Protein AF-I3SI38-F1 (afdb_monomer_lite)

pLDDT: mean 87.69, std 8.64, range [56.03, 97.12]

Secondary structure (DSSP, 8-s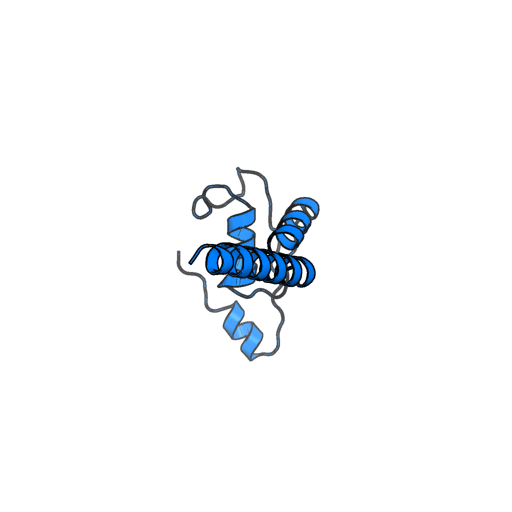tate):
-PPPTHHHHHHHTT-----EEE--STTTS-GGGTT-HHHHHHIIIIII--S--EES-HHHHHHHHHHHS--HHHHHHHHHHHHHHHHHHHTT-

InterPro domains:
  IPR017946 PLC-like phosphodiesterase, TIM beta/alpha-barrel domain superfamily [G3DSA:3.20.20.190] (1-64)
  IPR017946 PLC-like phosphodiesterase, TIM beta/alpha-barrel domain superfamily [SSF51695] (3-63)
  IPR030395 Glycerophosphodiester phosphodiesterase domain [PF03009] (5-59)
  IPR030395 Glycerophosphodiester phosphodiesterase domain [PS51704] (1-65)

Sequence (93 aa):
MTPSDLVARAHAHNLQVHPYTYRNENKFLHFNFSQDPYKEYDYWINKMGIDGLFTDFTGSLHNFQEWTTPNRQDDKTASELLHKIAVLASAHE

Structure (mmCIF, N/CA/C/O backbone):
data_AF-I3SI38-F1
#
_entry.id   AF-I3SI38-F1
#
loop_
_atom_site.group_PDB
_atom_site.id
_atom_site.type_symbol
_atom_site.label_atom_id
_atom_site.label_alt_id
_atom_site.label_comp_id
_atom_site.label_asym_id
_atom_site.label_entity_id
_atom_site.label_seq_id
_atom_site.pdbx_PDB_ins_code
_atom_site.Cartn_x
_atom_site.Cartn_y
_atom_site.Cartn_z
_atom_site.occupancy
_atom_site.B_iso_or_equiv
_atom_site.auth_seq_id
_atom_site.auth_comp_id
_atom_site.auth_asym_id
_atom_site.auth_atom_id
_atom_site.pdbx_PDB_model_num
ATOM 1 N N . MET A 1 1 ? 0.983 10.160 -13.860 1.00 56.31 1 MET A N 1
ATOM 2 C CA . MET A 1 1 ? 1.558 9.058 -14.663 1.00 56.31 1 MET A CA 1
ATOM 3 C C . MET A 1 1 ? 0.702 7.831 -14.438 1.00 56.31 1 MET A C 1
ATOM 5 O O . MET A 1 1 ? 0.305 7.607 -13.301 1.00 56.31 1 MET A O 1
ATOM 9 N N . THR A 1 2 ? 0.385 7.089 -15.493 1.00 70.25 2 THR A N 1
ATOM 10 C CA . THR A 1 2 ? -0.368 5.832 -15.392 1.00 70.25 2 THR A CA 1
ATOM 11 C C . THR A 1 2 ? 0.601 4.700 -15.033 1.00 70.25 2 THR A C 1
ATOM 13 O O . THR A 1 2 ? 1.685 4.664 -15.622 1.00 70.25 2 THR A O 1
ATOM 16 N N . PRO A 1 3 ? 0.272 3.807 -14.081 1.00 75.94 3 PRO A N 1
ATOM 17 C CA . PRO A 1 3 ? 1.098 2.636 -13.794 1.00 75.94 3 PRO A CA 1
ATOM 18 C C . PRO A 1 3 ? 1.252 1.745 -15.025 1.00 75.94 3 PRO A C 1
ATOM 20 O O . PRO A 1 3 ? 0.357 1.680 -15.868 1.00 75.94 3 PRO A O 1
ATOM 23 N N . SER A 1 4 ? 2.379 1.041 -15.120 1.00 85.12 4 SER A N 1
ATOM 24 C CA . SER A 1 4 ? 2.563 0.013 -16.143 1.00 85.12 4 SER A CA 1
ATOM 25 C C . SER A 1 4 ? 1.773 -1.255 -15.804 1.00 85.12 4 SER A C 1
ATOM 27 O O . SER A 1 4 ? 1.436 -1.520 -14.651 1.00 85.12 4 SER A O 1
ATOM 29 N N . ASP A 1 5 ? 1.542 -2.088 -16.814 1.00 90.75 5 ASP A N 1
ATOM 30 C CA . ASP A 1 5 ? 0.930 -3.418 -16.712 1.00 90.75 5 ASP A CA 1
ATOM 31 C C . ASP A 1 5 ? 1.897 -4.494 -16.174 1.00 90.75 5 ASP A C 1
ATOM 33 O O . ASP A 1 5 ? 1.628 -5.690 -16.277 1.00 90.75 5 ASP A O 1
ATOM 37 N N . LEU A 1 6 ? 3.039 -4.092 -15.601 1.00 92.19 6 LEU A N 1
ATOM 38 C CA . LEU A 1 6 ? 4.105 -5.001 -15.177 1.00 92.19 6 LEU A CA 1
ATOM 39 C C . LEU A 1 6 ? 3.622 -6.050 -14.169 1.00 92.19 6 LEU A C 1
ATOM 41 O O . LEU A 1 6 ? 3.964 -7.219 -14.324 1.00 92.19 6 LEU A O 1
ATOM 45 N N . VAL A 1 7 ? 2.831 -5.640 -13.171 1.00 93.56 7 VAL A N 1
ATOM 46 C CA . VAL A 1 7 ? 2.313 -6.548 -12.132 1.00 93.56 7 VAL A CA 1
ATOM 47 C C . VAL A 1 7 ? 1.430 -7.625 -12.763 1.00 93.56 7 VAL A C 1
ATOM 49 O O . VAL A 1 7 ? 1.697 -8.812 -12.604 1.00 93.56 7 VAL A O 1
ATOM 52 N N . ALA A 1 8 ? 0.469 -7.215 -13.596 1.00 94.00 8 ALA A N 1
ATOM 53 C CA . ALA A 1 8 ? -0.420 -8.137 -14.296 1.00 94.00 8 ALA A CA 1
ATOM 54 C C . ALA A 1 8 ? 0.346 -9.121 -15.198 1.00 94.00 8 ALA A C 1
ATOM 56 O O . ALA A 1 8 ? 0.039 -10.313 -15.223 1.00 94.00 8 ALA A O 1
ATOM 57 N N . ARG A 1 9 ? 1.377 -8.653 -15.915 1.00 95.56 9 ARG A N 1
ATOM 58 C CA . ARG A 1 9 ? 2.220 -9.536 -16.736 1.00 95.56 9 ARG A CA 1
ATOM 59 C C . ARG A 1 9 ? 3.042 -10.510 -15.898 1.00 95.56 9 ARG A C 1
ATOM 61 O O . ARG A 1 9 ? 3.176 -11.662 -16.292 1.00 95.56 9 ARG A O 1
ATOM 68 N N . ALA A 1 10 ? 3.585 -10.078 -14.762 1.00 95.75 10 ALA A N 1
ATOM 69 C CA . ALA A 1 10 ? 4.323 -10.962 -13.862 1.00 95.75 10 ALA A CA 1
ATOM 70 C C . ALA A 1 10 ? 3.415 -12.080 -13.329 1.00 95.75 10 ALA A C 1
ATOM 72 O O . ALA A 1 10 ? 3.761 -13.259 -13.429 1.00 95.75 10 ALA A O 1
ATOM 73 N N . HIS A 1 11 ? 2.208 -11.729 -12.883 1.00 96.75 11 HIS A N 1
ATOM 74 C CA . HIS A 1 11 ? 1.219 -12.700 -12.416 1.00 96.75 11 HIS A CA 1
ATOM 75 C C . HIS A 1 11 ? 0.769 -13.670 -13.507 1.00 96.75 11 HIS A C 1
ATOM 77 O O . HIS A 1 11 ? 0.628 -14.858 -13.231 1.00 96.75 11 HIS A O 1
ATOM 83 N N . ALA A 1 12 ? 0.631 -13.219 -14.760 1.00 97.00 12 ALA A N 1
ATOM 84 C CA . ALA A 1 12 ? 0.332 -14.101 -15.896 1.00 97.00 12 ALA A CA 1
ATOM 85 C C . ALA A 1 12 ? 1.409 -15.183 -16.125 1.00 97.00 12 ALA A C 1
ATOM 87 O O . ALA A 1 12 ? 1.132 -16.218 -16.730 1.00 97.00 12 ALA A O 1
ATOM 88 N N . HIS A 1 13 ? 2.622 -14.966 -15.612 1.00 97.12 13 HIS A N 1
ATOM 89 C CA . HIS A 1 13 ? 3.723 -15.926 -15.622 1.00 97.12 13 HIS A CA 1
ATOM 90 C C . HIS A 1 13 ? 3.947 -16.617 -14.265 1.00 97.12 13 HIS A C 1
ATOM 92 O O . HIS A 1 13 ? 4.982 -17.253 -14.077 1.00 97.12 13 HIS A O 1
ATOM 98 N N . ASN A 1 14 ? 2.991 -16.529 -13.331 1.00 96.06 14 ASN A N 1
ATOM 99 C CA . ASN A 1 14 ? 3.097 -17.041 -11.958 1.00 96.06 14 ASN A CA 1
ATOM 100 C C . ASN A 1 14 ? 4.309 -16.483 -11.186 1.00 96.06 14 ASN A C 1
ATOM 102 O O . ASN A 1 14 ? 4.884 -17.167 -10.338 1.00 96.06 14 ASN A O 1
ATOM 106 N N . LEU A 1 15 ? 4.720 -15.250 -11.492 1.00 97.06 15 LEU A N 1
ATOM 107 C CA . LEU A 1 15 ? 5.793 -14.556 -10.786 1.00 97.06 15 LEU A CA 1
ATOM 108 C C . LEU A 1 15 ? 5.208 -13.619 -9.734 1.00 97.06 15 LEU A C 1
ATOM 110 O O . LEU A 1 15 ? 4.282 -12.866 -10.023 1.00 97.06 15 LEU A O 1
ATOM 114 N N . GLN A 1 16 ? 5.798 -13.635 -8.540 1.00 95.25 16 GLN A N 1
ATOM 115 C CA . GLN A 1 16 ? 5.459 -12.700 -7.470 1.00 95.25 16 GLN A CA 1
ATOM 116 C C . GLN A 1 16 ? 6.248 -11.398 -7.614 1.00 95.25 16 GLN A C 1
ATOM 118 O O . GLN A 1 16 ? 7.431 -11.408 -7.970 1.00 95.25 16 GLN A O 1
ATOM 123 N N . VAL A 1 17 ? 5.619 -10.277 -7.276 1.00 96.00 17 VAL A N 1
ATOM 124 C CA . VAL A 1 17 ? 6.203 -8.939 -7.377 1.00 96.00 17 VAL A CA 1
ATOM 125 C C . VAL A 1 17 ? 6.400 -8.339 -5.990 1.00 96.00 17 VAL A C 1
ATOM 127 O O . VAL A 1 17 ? 5.439 -8.076 -5.273 1.00 96.00 17 VAL A O 1
ATOM 130 N N . HIS A 1 18 ? 7.666 -8.067 -5.657 1.00 95.56 18 HIS A N 1
ATOM 131 C CA . HIS A 1 18 ? 8.082 -7.473 -4.385 1.00 95.56 18 HIS A CA 1
ATOM 132 C C . HIS A 1 18 ? 8.950 -6.223 -4.615 1.00 95.56 18 HIS A C 1
ATOM 134 O O . HIS A 1 18 ? 10.174 -6.340 -4.718 1.00 95.56 18 HIS A O 1
ATOM 140 N N . PRO A 1 19 ? 8.360 -5.021 -4.748 1.00 91.94 19 PRO A N 1
ATOM 141 C CA . PRO A 1 19 ? 9.120 -3.810 -5.040 1.00 91.94 19 PRO A CA 1
ATOM 142 C C . PRO A 1 19 ? 9.953 -3.330 -3.841 1.00 91.94 19 PRO A C 1
ATOM 144 O O . PRO A 1 19 ? 9.551 -3.474 -2.683 1.00 91.94 19 PRO A O 1
ATOM 147 N N . TYR A 1 20 ? 11.094 -2.701 -4.136 1.00 91.50 20 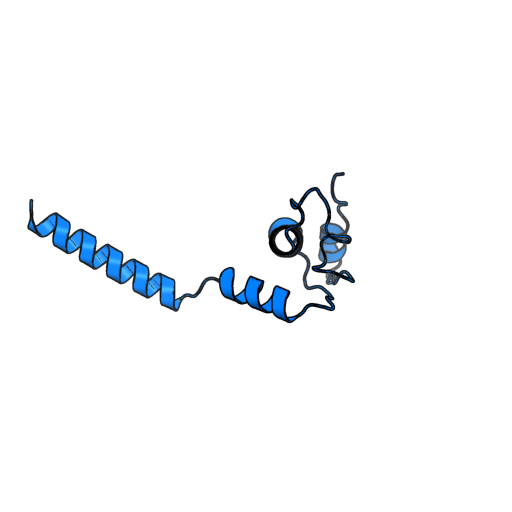TYR A N 1
ATOM 148 C CA . TYR A 1 20 ? 11.974 -2.040 -3.167 1.00 91.50 20 TYR A CA 1
ATOM 149 C C . TYR A 1 20 ? 12.227 -0.576 -3.592 1.00 91.50 20 TYR A C 1
ATOM 151 O O . TYR A 1 20 ? 12.285 -0.296 -4.789 1.00 91.50 20 TYR A O 1
ATOM 159 N N . THR A 1 21 ? 12.379 0.410 -2.701 1.00 89.00 21 THR A N 1
ATOM 160 C CA . THR A 1 21 ? 12.191 0.409 -1.235 1.00 89.00 21 THR A CA 1
ATOM 161 C C . THR A 1 21 ? 11.158 1.469 -0.869 1.00 89.00 21 THR A C 1
ATOM 163 O O . THR A 1 21 ? 11.334 2.637 -1.217 1.00 89.00 21 THR A O 1
ATOM 166 N N . TYR A 1 22 ? 10.117 1.087 -0.133 1.00 88.75 22 TYR A N 1
ATOM 167 C CA . TYR A 1 22 ? 9.130 2.033 0.383 1.00 88.75 22 TYR A CA 1
ATOM 168 C C . TYR A 1 22 ? 9.670 2.764 1.605 1.00 88.75 22 TYR A C 1
ATOM 170 O O . TYR A 1 22 ? 10.290 2.164 2.490 1.00 88.75 22 TYR A O 1
ATOM 178 N N . ARG A 1 23 ? 9.412 4.067 1.654 1.00 88.81 23 ARG A N 1
ATOM 179 C CA . ARG A 1 23 ? 9.968 4.998 2.633 1.00 88.81 23 ARG A CA 1
ATOM 180 C C . ARG A 1 23 ? 8.870 5.897 3.169 1.00 88.81 23 ARG A C 1
ATOM 182 O O . ARG A 1 23 ? 8.000 6.298 2.407 1.00 88.81 23 ARG A O 1
ATOM 189 N N . ASN A 1 24 ? 8.902 6.204 4.463 1.00 86.31 24 ASN A N 1
ATOM 190 C CA . ASN A 1 24 ? 7.850 6.994 5.104 1.00 86.31 24 ASN A CA 1
ATOM 191 C C . ASN A 1 24 ? 8.238 8.464 5.327 1.00 86.31 24 ASN A C 1
ATOM 193 O O . ASN A 1 24 ? 7.444 9.227 5.873 1.00 86.31 24 ASN A O 1
ATOM 197 N N . GLU A 1 25 ? 9.438 8.888 4.923 1.00 86.81 25 GLU A N 1
ATOM 198 C CA . GLU A 1 25 ? 9.855 10.275 5.087 1.00 86.81 25 GLU A CA 1
ATOM 199 C C . GLU A 1 25 ? 9.269 11.169 3.987 1.00 86.81 25 GLU A C 1
ATOM 201 O O . GLU A 1 25 ? 9.409 10.883 2.798 1.00 86.81 25 GLU A O 1
ATOM 206 N N . ASN A 1 26 ? 8.717 12.327 4.368 1.00 79.31 26 ASN A N 1
ATOM 207 C CA . ASN A 1 26 ? 8.017 13.253 3.462 1.00 79.31 26 ASN A CA 1
ATOM 208 C C . ASN A 1 26 ? 8.775 13.602 2.173 1.00 79.31 26 ASN A C 1
ATOM 210 O O . ASN A 1 26 ? 8.154 13.819 1.138 1.00 79.31 26 ASN A O 1
ATOM 214 N N . LYS A 1 27 ? 10.112 13.665 2.216 1.00 84.12 27 LYS A N 1
ATOM 215 C CA . LYS A 1 27 ? 10.946 13.984 1.043 1.00 84.12 27 LYS A CA 1
ATOM 216 C C . LYS A 1 27 ? 10.948 12.892 -0.033 1.00 84.12 27 LYS A C 1
ATOM 218 O O . LYS A 1 27 ? 11.323 13.176 -1.166 1.00 84.12 27 LYS A O 1
ATOM 223 N N . PHE A 1 28 ? 10.606 11.658 0.331 1.00 81.44 28 PHE A N 1
ATOM 224 C CA . PHE A 1 28 ? 10.572 10.504 -0.568 1.00 81.44 28 PHE A CA 1
ATOM 225 C C . PHE A 1 28 ? 9.151 10.097 -0.954 1.00 81.44 28 PHE A C 1
ATOM 227 O O . PHE A 1 28 ? 8.982 9.348 -1.913 1.00 81.44 28 PHE A O 1
ATOM 234 N N . LEU A 1 29 ? 8.140 10.611 -0.251 1.00 83.06 29 LEU A N 1
ATOM 235 C CA . LEU A 1 29 ? 6.747 10.328 -0.557 1.00 83.06 29 LEU A CA 1
ATOM 236 C C . LEU A 1 29 ? 6.288 11.092 -1.795 1.00 83.06 29 LEU A C 1
ATOM 238 O O . LEU A 1 29 ? 6.484 12.302 -1.935 1.00 83.06 29 LEU A O 1
ATOM 242 N N . HIS A 1 30 ? 5.619 10.378 -2.694 1.00 79.25 30 HIS A N 1
ATOM 243 C CA . HIS A 1 30 ? 5.039 10.987 -3.880 1.00 79.25 30 HIS A CA 1
ATOM 244 C C . HIS A 1 30 ? 3.924 11.977 -3.511 1.00 79.25 30 H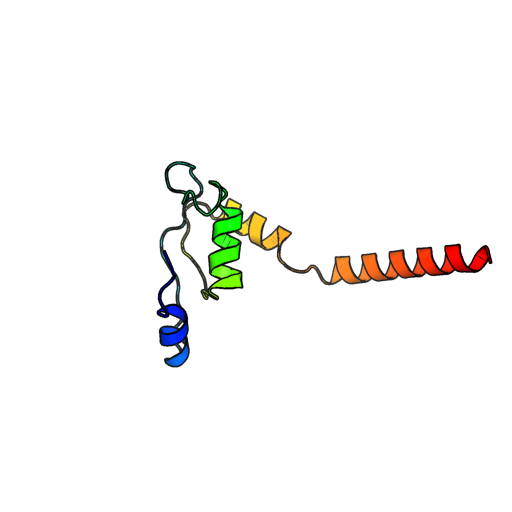IS A C 1
ATOM 246 O O . HIS A 1 30 ? 3.010 11.669 -2.743 1.00 79.25 30 HIS A O 1
ATOM 252 N N . PHE A 1 31 ? 3.924 13.148 -4.157 1.00 81.94 31 PHE A N 1
ATOM 253 C CA . PHE A 1 31 ? 2.883 14.169 -3.974 1.00 81.94 31 PHE A CA 1
ATOM 254 C C . PHE A 1 31 ? 1.469 13.670 -4.301 1.00 81.94 31 PHE A C 1
ATOM 256 O O . PHE A 1 31 ? 0.502 14.135 -3.701 1.00 81.94 31 PHE A O 1
ATOM 263 N N . ASN A 1 32 ? 1.344 12.685 -5.197 1.00 83.06 32 ASN A N 1
ATOM 264 C CA . ASN A 1 32 ? 0.058 12.074 -5.550 1.00 83.06 32 ASN A CA 1
ATOM 265 C C . ASN A 1 32 ? -0.624 11.387 -4.357 1.00 83.06 32 ASN A C 1
ATOM 267 O O . ASN A 1 32 ? -1.845 11.266 -4.348 1.00 83.06 32 ASN A O 1
ATOM 271 N N . PHE A 1 33 ? 0.144 10.987 -3.342 1.00 83.75 33 PHE A N 1
ATOM 272 C CA . PHE A 1 33 ? -0.370 10.397 -2.107 1.00 83.75 33 PHE A CA 1
ATOM 273 C C . PHE A 1 33 ? -0.524 11.428 -0.987 1.00 83.75 33 PHE A C 1
ATOM 275 O O . PHE A 1 33 ? -0.658 11.061 0.170 1.00 83.75 33 PHE A O 1
ATOM 282 N N . SER A 1 34 ? -0.508 12.731 -1.295 1.00 84.31 34 SER A N 1
ATOM 283 C CA . SER A 1 34 ? -0.585 13.801 -0.287 1.00 84.31 34 SER A CA 1
ATOM 284 C C . SER A 1 34 ? 0.509 13.716 0.789 1.00 84.31 34 SER A C 1
ATOM 286 O O . SER A 1 34 ? 0.280 14.161 1.908 1.00 84.31 34 SER A O 1
ATOM 288 N N . GLN A 1 35 ? 1.676 13.142 0.459 1.00 84.88 35 GLN A N 1
ATOM 289 C CA . GLN A 1 35 ? 2.744 12.835 1.425 1.00 84.88 35 GLN A CA 1
ATOM 290 C C . GLN A 1 35 ? 2.289 11.907 2.566 1.00 84.88 35 GLN A C 1
ATOM 292 O O . GLN A 1 35 ? 2.792 11.996 3.681 1.00 84.88 35 GLN A O 1
ATOM 297 N N . ASP A 1 36 ? 1.342 11.013 2.284 1.00 88.31 36 ASP A N 1
ATOM 298 C CA . ASP A 1 36 ? 0.849 10.012 3.223 1.00 88.31 36 ASP A CA 1
ATOM 299 C C . ASP A 1 36 ? 1.375 8.617 2.831 1.00 88.31 36 ASP A C 1
ATOM 301 O O . ASP A 1 36 ? 0.999 8.101 1.770 1.00 88.31 36 ASP A O 1
ATOM 305 N N . PRO A 1 37 ? 2.226 7.983 3.660 1.00 89.50 37 PRO A N 1
ATOM 306 C CA . PRO A 1 37 ? 2.754 6.651 3.371 1.00 89.50 37 PRO A CA 1
ATOM 307 C C . PRO A 1 37 ? 1.655 5.581 3.340 1.00 89.50 37 PRO A C 1
ATOM 309 O O . PRO A 1 37 ? 1.758 4.613 2.591 1.00 89.50 37 PRO A O 1
ATOM 312 N N . TYR A 1 38 ? 0.571 5.751 4.102 1.00 91.50 38 TYR A N 1
ATOM 313 C CA . TYR A 1 38 ? -0.509 4.768 4.175 1.00 91.50 38 TYR A CA 1
ATOM 314 C C . TYR A 1 38 ? -1.330 4.718 2.888 1.00 91.50 38 TYR A C 1
ATOM 316 O O . TYR A 1 38 ? -1.745 3.642 2.461 1.00 91.50 38 TYR A O 1
ATOM 324 N N . LYS A 1 39 ? -1.514 5.864 2.222 1.00 91.38 39 LYS A N 1
ATOM 325 C CA . LYS A 1 39 ? -2.161 5.912 0.901 1.00 91.38 39 LYS A CA 1
ATOM 326 C C . LYS A 1 39 ? -1.318 5.241 -0.174 1.00 91.38 39 LYS A C 1
ATOM 328 O O . LYS A 1 39 ? -1.873 4.643 -1.092 1.00 91.38 39 LYS A O 1
ATOM 333 N N . GLU A 1 40 ? 0.004 5.343 -0.071 1.00 90.44 40 GLU A N 1
ATOM 334 C CA . GLU A 1 40 ? 0.904 4.637 -0.976 1.00 90.44 40 GLU A CA 1
ATOM 335 C C . GLU A 1 40 ? 0.811 3.119 -0.756 1.00 90.44 40 GLU A C 1
ATOM 337 O O . GLU A 1 40 ? 0.630 2.380 -1.724 1.00 90.44 40 GLU A O 1
ATOM 342 N N . TYR A 1 41 ? 0.828 2.652 0.498 1.00 92.50 41 TYR A N 1
ATOM 343 C CA . TYR A 1 41 ? 0.629 1.233 0.812 1.00 92.50 41 TYR A CA 1
ATOM 344 C C . TYR A 1 41 ? -0.710 0.701 0.296 1.00 92.50 41 TYR A C 1
ATOM 346 O O . TYR A 1 41 ? -0.722 -0.317 -0.395 1.00 92.50 41 TYR A O 1
ATOM 354 N N . ASP A 1 42 ? -1.818 1.405 0.551 1.00 91.94 42 ASP A N 1
ATOM 355 C CA . ASP A 1 42 ? -3.141 1.017 0.047 1.00 91.94 42 ASP A CA 1
ATOM 356 C C . ASP A 1 42 ? -3.166 0.923 -1.480 1.00 91.94 42 ASP A C 1
ATOM 358 O O . ASP A 1 42 ? -3.646 -0.058 -2.050 1.00 91.94 42 ASP A O 1
ATOM 362 N N . TYR A 1 43 ? -2.590 1.910 -2.162 1.00 91.19 43 TYR A N 1
ATOM 363 C CA . TYR A 1 43 ? -2.552 1.914 -3.613 1.00 91.19 43 TYR A CA 1
ATOM 364 C C . TYR A 1 43 ? -1.792 0.710 -4.173 1.00 91.19 43 TYR A C 1
ATOM 366 O O . TYR A 1 43 ? -2.292 0.004 -5.049 1.00 91.19 43 TYR A O 1
ATOM 374 N N . TRP A 1 44 ? -0.590 0.437 -3.676 1.00 90.94 44 TRP A N 1
ATOM 375 C CA . TRP A 1 44 ? 0.223 -0.626 -4.253 1.00 90.94 44 TRP A CA 1
ATOM 376 C C . TRP A 1 44 ? -0.248 -2.024 -3.848 1.00 90.94 44 TRP A C 1
ATOM 378 O O . TRP A 1 44 ? -0.323 -2.906 -4.704 1.00 90.94 44 TRP A O 1
ATOM 388 N N . ILE A 1 45 ? -0.625 -2.221 -2.585 1.00 91.94 45 ILE A N 1
ATOM 389 C CA . ILE A 1 45 ? -1.085 -3.519 -2.080 1.00 91.94 45 ILE A CA 1
ATOM 390 C C . ILE A 1 45 ? -2.494 -3.819 -2.600 1.00 91.94 45 ILE A C 1
ATOM 392 O O . ILE A 1 45 ? -2.708 -4.856 -3.219 1.00 91.94 45 ILE A O 1
ATOM 396 N N . ASN A 1 46 ? -3.449 -2.900 -2.422 1.00 90.56 46 ASN A N 1
ATOM 397 C CA . ASN A 1 46 ? -4.862 -3.184 -2.687 1.00 90.56 46 ASN A CA 1
ATOM 398 C C . ASN A 1 46 ? -5.310 -2.814 -4.108 1.00 90.56 46 ASN A C 1
ATOM 400 O O . ASN A 1 46 ? -6.208 -3.464 -4.642 1.00 90.56 46 ASN A O 1
ATOM 404 N N . LYS A 1 47 ? -4.739 -1.772 -4.739 1.00 90.31 47 LYS A N 1
ATOM 405 C CA . LYS A 1 47 ? -5.122 -1.383 -6.116 1.00 90.31 47 LYS A CA 1
ATOM 406 C C . LYS A 1 47 ? -4.262 -2.053 -7.177 1.00 90.31 47 LYS A C 1
ATOM 408 O O . LYS A 1 47 ? -4.806 -2.536 -8.164 1.00 90.31 47 LYS A O 1
ATOM 413 N N . MET A 1 48 ? -2.943 -2.056 -6.997 1.00 90.81 48 MET A N 1
ATOM 414 C CA . MET A 1 48 ? -2.023 -2.669 -7.961 1.00 90.81 48 MET A CA 1
ATOM 415 C C . MET A 1 48 ? -1.847 -4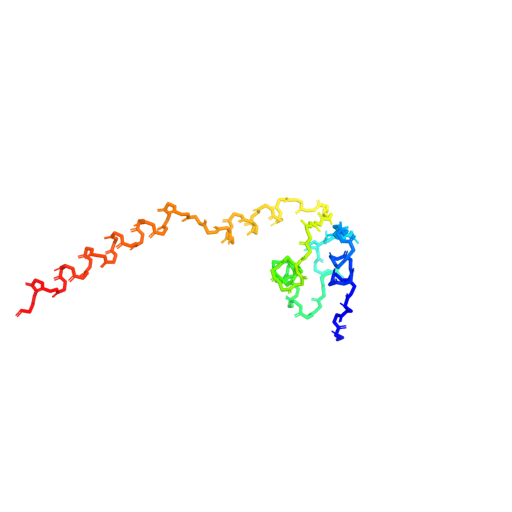.171 -7.736 1.00 90.81 48 MET A C 1
ATOM 417 O O . MET A 1 48 ? -1.524 -4.872 -8.690 1.00 90.81 48 MET A O 1
ATOM 421 N N . GLY A 1 49 ? -2.086 -4.662 -6.517 1.00 91.94 49 GLY A N 1
ATOM 422 C CA . GLY A 1 49 ? -2.040 -6.088 -6.204 1.00 91.94 49 GLY A CA 1
ATOM 423 C C . GLY A 1 49 ? -0.626 -6.643 -6.077 1.00 91.94 49 GLY A C 1
ATOM 424 O O . GLY A 1 49 ? -0.388 -7.767 -6.497 1.00 91.9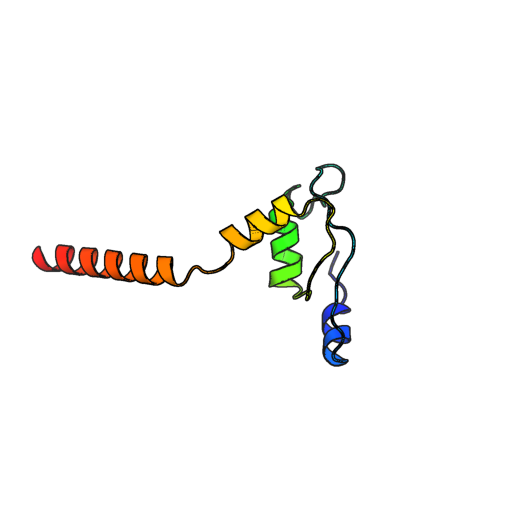4 49 GLY A O 1
ATOM 425 N N . ILE A 1 50 ? 0.338 -5.874 -5.564 1.00 93.81 50 ILE A N 1
ATOM 426 C CA . ILE A 1 50 ? 1.681 -6.426 -5.319 1.00 93.81 50 ILE A CA 1
ATOM 427 C C . ILE A 1 50 ? 1.637 -7.504 -4.226 1.00 93.81 50 ILE A C 1
ATOM 429 O O . ILE A 1 50 ? 0.869 -7.397 -3.272 1.00 93.81 50 ILE A O 1
ATOM 433 N N . ASP A 1 51 ? 2.491 -8.519 -4.343 1.00 94.25 51 ASP A N 1
ATOM 434 C CA . ASP A 1 51 ? 2.506 -9.668 -3.425 1.00 94.25 51 ASP A CA 1
ATOM 435 C C . ASP A 1 51 ? 3.192 -9.347 -2.089 1.00 94.25 51 ASP A C 1
ATOM 437 O O . ASP A 1 51 ? 2.886 -9.928 -1.049 1.00 94.25 51 ASP A O 1
ATOM 441 N N . GLY A 1 52 ? 4.102 -8.378 -2.104 1.00 92.25 52 GLY A N 1
ATOM 442 C CA . GLY A 1 52 ? 4.716 -7.826 -0.909 1.00 92.25 52 GLY A CA 1
ATOM 443 C C . GLY A 1 52 ? 5.611 -6.647 -1.251 1.00 92.25 52 GLY A C 1
ATOM 444 O O . GLY A 1 52 ? 5.688 -6.220 -2.400 1.00 92.25 52 GLY A O 1
ATOM 445 N N . LEU A 1 53 ? 6.292 -6.092 -0.254 1.00 93.44 53 LEU A N 1
ATOM 446 C CA . LEU A 1 53 ? 7.176 -4.950 -0.452 1.00 93.44 53 LEU A CA 1
ATOM 447 C C . LEU A 1 53 ? 8.335 -4.952 0.535 1.00 93.44 53 LEU A C 1
ATOM 449 O O . LEU A 1 53 ? 8.229 -5.500 1.631 1.00 93.44 53 LEU A O 1
ATOM 453 N N . PHE A 1 54 ? 9.422 -4.288 0.157 1.00 94.19 54 PHE A N 1
ATOM 454 C CA . PHE A 1 54 ? 10.538 -4.009 1.051 1.00 94.19 54 PHE A CA 1
ATOM 455 C C . PHE A 1 54 ? 10.469 -2.563 1.542 1.00 94.19 54 PHE A C 1
ATOM 457 O O . PHE A 1 54 ? 10.392 -1.629 0.741 1.00 94.19 54 PHE A O 1
ATOM 464 N N . THR A 1 55 ? 10.514 -2.376 2.861 1.00 92.94 55 THR A N 1
ATOM 465 C CA . THR A 1 55 ? 10.555 -1.062 3.513 1.00 92.94 55 THR A CA 1
ATOM 466 C C . THR A 1 55 ? 11.529 -1.071 4.684 1.00 92.94 55 THR A C 1
ATOM 468 O O . THR A 1 55 ? 11.610 -2.053 5.421 1.00 92.94 55 THR A O 1
ATOM 471 N N . ASP A 1 56 ? 12.222 0.049 4.880 1.00 91.56 56 ASP A N 1
ATOM 472 C CA . ASP A 1 56 ? 13.032 0.298 6.077 1.00 91.56 56 ASP A CA 1
ATOM 473 C C . ASP A 1 56 ? 12.149 0.635 7.305 1.00 91.56 56 ASP A C 1
ATOM 475 O O . ASP A 1 56 ? 12.621 0.635 8.440 1.00 91.56 56 ASP A O 1
ATOM 479 N N . PHE A 1 57 ? 10.849 0.894 7.097 1.00 90.88 57 PHE A N 1
ATOM 480 C CA . PHE A 1 57 ? 9.888 1.354 8.107 1.00 90.88 57 PHE A CA 1
ATOM 481 C C . PHE A 1 57 ? 8.804 0.312 8.390 1.00 90.88 57 PHE A C 1
ATOM 483 O O . PHE A 1 57 ? 7.602 0.574 8.283 1.00 90.88 57 PHE A O 1
ATOM 490 N N . THR A 1 58 ? 9.229 -0.887 8.784 1.00 90.81 58 THR A N 1
ATOM 491 C CA . THR A 1 58 ? 8.335 -2.031 9.031 1.00 90.81 58 THR A CA 1
ATOM 492 C C . THR A 1 58 ? 7.232 -1.738 10.048 1.00 90.81 58 THR A C 1
ATOM 494 O O . THR A 1 58 ? 6.114 -2.206 9.866 1.00 90.81 58 THR A O 1
ATOM 497 N N . GLY A 1 59 ? 7.487 -0.906 11.065 1.00 92.56 59 GLY A N 1
ATOM 498 C CA . GLY A 1 59 ? 6.463 -0.500 12.036 1.00 92.56 59 GLY A CA 1
ATOM 499 C C . GLY A 1 59 ? 5.303 0.287 11.415 1.00 92.56 59 GLY A C 1
ATOM 500 O O . GLY A 1 59 ? 4.153 0.093 11.793 1.00 92.56 59 GLY A O 1
ATOM 501 N N . SER A 1 60 ? 5.570 1.132 10.413 1.00 91.75 60 SER A N 1
ATOM 502 C CA . SER A 1 60 ? 4.506 1.846 9.695 1.00 91.75 60 SER A CA 1
ATOM 503 C C . SER A 1 60 ? 3.662 0.888 8.856 1.00 91.75 60 SER A C 1
ATOM 505 O O . SER A 1 60 ? 2.439 0.990 8.858 1.00 91.75 60 SER A O 1
ATOM 507 N N . LEU A 1 61 ? 4.301 -0.068 8.174 1.00 92.06 61 LEU A N 1
ATOM 508 C CA . LEU A 1 61 ? 3.582 -1.096 7.420 1.00 92.06 61 LEU A CA 1
ATOM 509 C C . LEU A 1 61 ? 2.756 -2.005 8.343 1.00 92.06 61 LEU A C 1
ATOM 511 O O . LEU A 1 61 ? 1.630 -2.351 8.009 1.00 92.06 61 LEU A O 1
ATOM 515 N N . HIS A 1 62 ? 3.285 -2.354 9.515 1.00 92.00 62 HIS A N 1
ATOM 516 C CA . HIS A 1 62 ? 2.567 -3.160 10.496 1.00 92.00 62 HIS A CA 1
ATOM 517 C C . HIS A 1 62 ? 1.296 -2.456 10.987 1.00 92.00 62 HIS A C 1
ATOM 519 O O . HIS A 1 62 ? 0.219 -3.036 10.905 1.00 92.00 62 HIS A O 1
ATOM 525 N N . ASN A 1 63 ? 1.392 -1.180 11.380 1.00 93.00 63 ASN A N 1
ATOM 526 C CA . ASN A 1 63 ? 0.221 -0.391 11.778 1.00 93.00 63 ASN A CA 1
ATOM 527 C C . ASN A 1 63 ? -0.824 -0.317 10.656 1.00 93.00 63 ASN A C 1
ATOM 529 O O . ASN A 1 63 ? -2.017 -0.472 10.901 1.00 93.00 63 ASN A O 1
ATOM 533 N N . PHE A 1 64 ? -0.378 -0.117 9.411 1.00 91.75 64 PHE A N 1
ATOM 534 C CA . PHE A 1 64 ? -1.263 -0.136 8.248 1.00 91.75 64 PHE A CA 1
ATOM 535 C C . PHE A 1 64 ? -2.025 -1.458 8.138 1.00 91.75 64 PHE A C 1
ATOM 537 O O . PHE A 1 64 ? -3.241 -1.456 7.960 1.00 91.75 64 PHE A O 1
ATOM 544 N N . GLN A 1 65 ? -1.324 -2.586 8.257 1.00 90.94 65 GLN A N 1
ATOM 545 C CA . GLN A 1 65 ? -1.934 -3.910 8.194 1.00 90.94 65 GLN A CA 1
ATOM 546 C C . GLN A 1 65 ? -2.920 -4.128 9.341 1.00 90.94 65 GLN A C 1
ATOM 548 O O . GLN A 1 65 ? -4.022 -4.603 9.089 1.00 90.94 65 GLN A O 1
ATOM 553 N N . GLU A 1 66 ? -2.578 -3.749 10.572 1.00 90.31 66 GLU A N 1
ATOM 554 C CA . GLU A 1 66 ? -3.495 -3.866 11.711 1.00 90.31 66 GLU A CA 1
ATOM 555 C C . GLU A 1 66 ? -4.776 -3.049 11.509 1.00 90.31 66 GLU A C 1
ATOM 557 O O . GLU A 1 66 ? -5.863 -3.532 11.808 1.00 90.31 66 GLU A O 1
ATOM 562 N N . TRP A 1 67 ? -4.672 -1.837 10.959 1.00 87.44 67 TRP A N 1
ATOM 563 C CA . TRP A 1 67 ? -5.833 -0.970 10.739 1.00 87.44 67 TRP A CA 1
ATOM 564 C C . TRP A 1 67 ? -6.687 -1.360 9.532 1.00 87.44 67 TRP A C 1
ATOM 566 O O . TRP A 1 67 ? -7.864 -1.008 9.484 1.00 87.44 67 TRP A O 1
ATOM 576 N N . THR A 1 68 ? -6.109 -2.040 8.541 1.00 86.31 68 THR A N 1
ATOM 577 C CA . THR A 1 68 ? -6.800 -2.381 7.284 1.00 86.31 68 THR A CA 1
ATOM 578 C C . THR A 1 68 ? -7.225 -3.839 7.189 1.00 86.31 68 THR A C 1
ATOM 580 O O . THR A 1 68 ? -8.086 -4.165 6.371 1.00 86.31 68 THR A O 1
ATOM 583 N N . THR A 1 69 ? -6.668 -4.723 8.019 1.00 83.56 69 THR A N 1
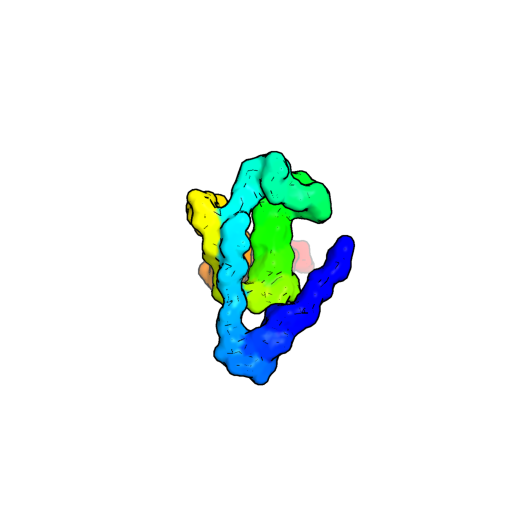ATOM 584 C CA . THR A 1 69 ? -7.077 -6.128 8.052 1.00 83.56 69 THR A CA 1
ATOM 585 C C . THR A 1 69 ? -8.479 -6.226 8.655 1.00 83.56 69 THR A C 1
ATOM 587 O O . THR A 1 69 ? -8.678 -5.801 9.793 1.00 83.56 69 THR A O 1
ATOM 590 N N . PRO A 1 70 ? -9.460 -6.807 7.941 1.00 73.19 70 PRO A N 1
ATOM 591 C CA . PRO A 1 70 ? -10.790 -6.997 8.495 1.00 73.19 70 PRO A CA 1
ATOM 592 C C . PRO A 1 70 ? -10.720 -7.943 9.696 1.00 73.19 70 PRO A C 1
ATOM 594 O O . PRO A 1 70 ? -10.422 -9.135 9.564 1.00 73.19 70 PRO A O 1
ATOM 597 N N . ASN A 1 71 ? -10.990 -7.408 10.885 1.00 72.50 71 ASN A N 1
ATOM 598 C CA . ASN A 1 71 ? -11.079 -8.201 12.097 1.00 72.50 71 ASN A CA 1
ATOM 599 C C . ASN A 1 71 ? -12.464 -8.852 12.183 1.00 72.50 71 ASN A C 1
ATOM 601 O O . ASN A 1 71 ? -13.454 -8.241 12.579 1.00 72.50 71 ASN A O 1
ATOM 605 N N . ARG A 1 72 ? -12.517 -10.150 11.874 1.00 64.31 72 ARG A N 1
ATOM 606 C CA . ARG A 1 72 ? -13.749 -10.954 11.914 1.00 64.31 72 ARG A CA 1
ATOM 607 C C . ARG A 1 72 ? -14.432 -10.965 13.292 1.00 64.31 72 ARG A C 1
ATOM 609 O O . ARG A 1 72 ? -15.618 -11.288 13.384 1.00 64.31 72 ARG A O 1
ATOM 616 N N . GLN A 1 73 ? -13.696 -10.675 14.364 1.00 71.44 73 GLN A N 1
ATOM 617 C CA . GLN A 1 73 ? -14.245 -10.576 15.716 1.00 71.44 73 GLN A CA 1
ATOM 618 C C . GLN A 1 73 ? -15.009 -9.257 15.918 1.00 71.44 73 GLN A C 1
ATOM 620 O O . GLN A 1 73 ? -16.081 -9.251 16.530 1.00 71.44 73 GLN A O 1
ATOM 625 N N . ASP A 1 74 ? -14.510 -8.166 15.340 1.00 69.19 74 ASP A N 1
ATOM 626 C CA . ASP A 1 74 ? -15.141 -6.847 15.414 1.00 69.19 74 ASP A CA 1
ATOM 627 C C . ASP A 1 74 ? -16.431 -6.820 14.584 1.00 69.19 74 ASP A C 1
ATOM 629 O O . ASP A 1 74 ? -17.447 -6.313 15.054 1.00 69.19 74 ASP A O 1
ATOM 633 N N . ASP A 1 75 ? -16.452 -7.489 13.425 1.00 73.81 75 ASP A N 1
ATOM 634 C CA . ASP A 1 75 ? -17.648 -7.613 12.575 1.00 73.81 75 ASP A CA 1
ATOM 635 C C . ASP A 1 75 ? -18.809 -8.335 13.277 1.00 73.81 75 ASP A C 1
ATOM 637 O O . ASP A 1 75 ? -19.976 -7.940 13.166 1.00 73.81 75 ASP A O 1
ATOM 641 N N . LYS A 1 76 ? -18.498 -9.401 14.029 1.00 76.38 76 LYS A N 1
ATOM 642 C CA . LYS A 1 76 ? -19.492 -10.111 14.849 1.00 76.38 76 LYS A CA 1
ATOM 643 C C . LYS A 1 76 ? -20.033 -9.203 15.946 1.00 76.38 76 LYS A C 1
ATOM 645 O O . LYS A 1 76 ? -21.245 -9.109 16.111 1.00 76.38 76 LYS A O 1
ATOM 650 N N . THR A 1 77 ? -19.143 -8.495 16.638 1.00 84.62 77 THR A N 1
ATOM 651 C CA . THR A 1 77 ? -19.504 -7.579 17.727 1.00 84.62 77 THR A CA 1
ATOM 652 C C . THR A 1 77 ? -20.374 -6.424 17.217 1.00 84.62 77 THR A C 1
ATOM 654 O O . THR A 1 77 ? -21.389 -6.090 17.827 1.00 84.62 77 THR A O 1
ATOM 657 N N . ALA A 1 78 ? -20.042 -5.853 16.056 1.00 85.81 78 ALA A N 1
ATOM 658 C CA . ALA A 1 78 ? -20.832 -4.813 15.404 1.00 85.81 78 ALA A CA 1
ATOM 659 C C . ALA A 1 78 ? -22.219 -5.325 14.987 1.00 85.81 78 ALA A C 1
ATOM 661 O O . ALA A 1 78 ? -23.224 -4.663 15.241 1.00 85.81 78 ALA A O 1
ATOM 662 N N . SER A 1 79 ? -22.294 -6.528 14.412 1.00 88.25 79 SER A N 1
ATOM 663 C CA . SER A 1 79 ? -23.566 -7.154 14.025 1.00 88.25 79 SER A CA 1
ATOM 664 C C . SER A 1 79 ? -24.467 -7.417 15.237 1.00 88.25 79 SER A C 1
ATOM 666 O O . SER A 1 79 ? -25.669 -7.158 15.187 1.00 88.25 79 SER A O 1
ATOM 668 N N . GLU A 1 80 ? -23.892 -7.871 16.353 1.00 91.69 80 GLU A N 1
ATOM 669 C CA . GLU A 1 80 ? -24.611 -8.060 17.617 1.00 91.69 80 GLU A CA 1
ATOM 670 C C . GLU A 1 80 ? -25.118 -6.736 18.207 1.00 91.69 80 GLU A C 1
ATOM 672 O O . GLU A 1 80 ? -26.246 -6.671 18.703 1.00 91.69 80 GLU A O 1
ATOM 677 N N . LEU A 1 81 ? -24.320 -5.666 18.139 1.00 89.88 81 LEU A N 1
ATOM 678 C CA . LEU A 1 81 ? -24.728 -4.328 18.576 1.00 89.88 81 LEU A CA 1
ATOM 679 C C . LEU A 1 81 ? -25.869 -3.777 17.715 1.00 89.88 81 LEU A C 1
ATOM 681 O O . LEU A 1 81 ? -26.864 -3.298 18.258 1.00 89.88 81 LEU A O 1
ATOM 685 N N . LEU A 1 82 ? -25.763 -3.893 16.389 1.00 93.00 82 LEU A N 1
ATOM 686 C CA . LEU A 1 82 ? -26.813 -3.476 15.459 1.00 93.00 82 LEU A CA 1
ATOM 687 C C . LEU A 1 82 ? -28.110 -4.255 15.691 1.00 93.00 82 LEU A C 1
ATOM 689 O O . LEU A 1 82 ? -29.187 -3.662 15.701 1.00 93.00 82 LEU A O 1
ATOM 693 N N . HIS A 1 83 ? -28.012 -5.561 15.950 1.00 93.94 83 HIS A N 1
ATOM 694 C CA . HIS A 1 83 ? -29.170 -6.380 16.292 1.00 93.94 83 HIS A CA 1
ATOM 695 C C . HIS A 1 83 ? -29.844 -5.902 17.586 1.00 93.94 83 HIS A C 1
ATOM 697 O O . HIS A 1 83 ? -31.060 -5.728 17.613 1.00 93.94 83 HIS A O 1
ATOM 703 N N . LYS A 1 84 ? -29.071 -5.612 18.642 1.00 94.38 84 LYS A N 1
ATOM 704 C CA . LYS A 1 84 ? -29.614 -5.057 19.896 1.00 94.38 84 LYS A CA 1
ATOM 705 C C . LYS A 1 84 ? -30.305 -3.711 19.684 1.00 94.38 84 LYS A C 1
ATOM 707 O O . LYS A 1 84 ? -31.376 -3.495 20.240 1.00 94.38 84 LYS A O 1
ATOM 712 N N . ILE A 1 85 ? -29.720 -2.822 18.880 1.00 94.12 85 ILE A N 1
ATOM 713 C CA . ILE A 1 85 ? -30.318 -1.516 18.563 1.00 94.12 85 ILE A CA 1
ATOM 714 C C . ILE A 1 85 ? -31.644 -1.699 17.820 1.00 94.12 85 ILE A C 1
ATOM 716 O O . ILE A 1 85 ? -32.630 -1.067 18.186 1.00 94.12 85 ILE A O 1
ATOM 720 N N . ALA A 1 86 ? -31.689 -2.588 16.825 1.00 95.00 86 ALA A N 1
ATOM 721 C CA . ALA A 1 86 ? -32.912 -2.880 16.083 1.00 95.00 86 ALA A CA 1
ATOM 722 C C . ALA A 1 86 ? -34.022 -3.411 17.005 1.00 95.00 86 ALA A C 1
ATOM 724 O O . ALA A 1 86 ? -35.149 -2.926 16.940 1.00 95.00 86 ALA A O 1
ATOM 725 N N . VAL A 1 87 ? -33.686 -4.334 17.915 1.00 95.25 87 VAL A N 1
ATOM 726 C CA . VAL A 1 87 ? -34.623 -4.863 18.920 1.00 95.25 87 VAL A CA 1
ATOM 727 C C . VAL A 1 87 ? -35.172 -3.745 19.811 1.00 95.25 87 VAL A C 1
ATOM 729 O O . VAL A 1 87 ? -36.382 -3.669 20.020 1.00 95.25 87 VAL A O 1
ATOM 732 N N . LEU A 1 88 ? -34.312 -2.849 20.302 1.00 94.75 88 LEU A N 1
ATOM 733 C CA . LEU A 1 88 ? -34.730 -1.723 21.143 1.00 94.75 88 LEU A CA 1
ATOM 734 C C . LEU A 1 88 ? -35.618 -0.724 20.390 1.00 94.75 88 LEU A C 1
ATOM 736 O O . LEU A 1 88 ? -36.588 -0.238 20.960 1.00 94.75 88 LEU A O 1
ATOM 740 N N . ALA A 1 89 ? -35.322 -0.443 19.120 1.00 91.75 89 ALA A N 1
ATOM 741 C CA . ALA A 1 89 ? -36.141 0.440 18.293 1.00 91.75 89 ALA A CA 1
ATOM 742 C C . ALA A 1 89 ? -37.541 -0.146 18.043 1.00 91.75 89 ALA A C 1
ATOM 744 O O . ALA A 1 89 ? -38.531 0.561 18.190 1.00 91.75 89 ALA A O 1
ATOM 745 N N . SER A 1 90 ? -37.629 -1.451 17.759 1.00 89.94 90 SER A N 1
ATOM 746 C CA . SER A 1 90 ? -38.905 -2.147 17.531 1.00 89.94 90 SER A CA 1
ATOM 747 C C . SER A 1 90 ? -39.767 -2.329 18.785 1.00 89.94 90 SER A C 1
ATOM 749 O O . SER A 1 90 ? -40.950 -2.616 18.675 1.00 89.94 90 SER A O 1
ATOM 751 N N . ALA A 1 91 ? -39.194 -2.181 19.983 1.00 81.62 91 ALA A N 1
ATOM 752 C CA . ALA A 1 91 ? -39.940 -2.256 21.242 1.00 81.62 91 ALA A CA 1
ATOM 753 C C . ALA A 1 91 ? -40.691 -0.952 21.581 1.00 81.62 91 ALA A C 1
ATOM 755 O O . ALA A 1 91 ? -41.441 -0.913 22.556 1.00 81.62 91 ALA A O 1
ATOM 756 N N . HIS A 1 92 ? -40.455 0.114 20.811 1.00 66.44 92 HIS A N 1
ATOM 757 C CA . HIS A 1 92 ? -41.068 1.431 20.982 1.00 66.44 92 HIS A CA 1
ATOM 758 C C . HIS A 1 92 ? -42.059 1.801 19.858 1.00 66.44 92 HIS A C 1
ATOM 760 O O . HIS A 1 92 ? -42.537 2.937 19.843 1.00 66.44 92 HIS A O 1
ATOM 766 N N . GLU A 1 93 ? -42.385 0.858 18.967 1.00 56.03 93 GLU A N 1
ATOM 767 C CA . GLU A 1 93 ? -43.510 0.916 18.012 1.00 56.03 93 GLU A CA 1
ATOM 768 C C . GLU A 1 93 ? -44.694 0.074 18.514 1.00 56.03 93 GLU A C 1
ATOM 770 O O . GLU A 1 93 ? -45.850 0.503 18.292 1.00 56.03 93 GLU A O 1
#

Foldseek 3Di:
DDDDCVCVVCVVVVHAAEEDDQELDQVPDDVVQVSGSLSVVCCCCPVVNHPYYHYPCVVVVVVSCVVPPDDPVVVVVVVVVVVVVVVVVVVVD

Organism: Medicago truncatula (NCBI:txid3880)

Radius of gyration: 19.49 Å; chains: 1; bounding box: 56×31×38 Å